Protein AF-A0A8S1JHY1-F1 (afdb_monomer_lite)

pLDDT: mean 83.73, std 10.54, range [53.28, 96.19]

Foldseek 3Di:
DVVLVVLLVVLLVLLVVLLVLLVLLLVQLVQQCVQVVDCPVLSVVLNCLSNVLSVLSVVCSVVSVVVVVVCVVVVDPDPPLVVLVVLLVSLLVSLVSLLVSLVSLVVCLVVCCCRQVVPPSGPDDPVSSVSSVVSSVSSNVSSVVSNVSSVVSVVVSVVVVVVVVVVVVVVVVVVVPD

Structure (mmCIF, N/CA/C/O backbone):
data_AF-A0A8S1JHY1-F1
#
_entry.id   AF-A0A8S1JHY1-F1
#
loop_
_atom_site.group_PDB
_atom_site.id
_atom_site.type_symbol
_atom_site.label_atom_id
_atom_site.label_alt_id
_atom_site.label_comp_id
_atom_site.label_asym_id
_atom_site.label_entity_id
_atom_site.label_seq_id
_atom_site.pdbx_PDB_ins_code
_atom_site.Cartn_x
_atom_site.Cartn_y
_atom_site.Cartn_z
_atom_site.occupancy
_atom_site.B_iso_or_equiv
_atom_site.auth_seq_id
_atom_site.auth_comp_id
_atom_site.auth_asym_id
_atom_site.auth_atom_id
_atom_site.pdbx_PDB_model_num
ATOM 1 N N . MET A 1 1 ? -10.874 -3.207 21.423 1.00 73.00 1 MET A N 1
ATOM 2 C CA . MET A 1 1 ? -9.427 -2.952 21.223 1.00 73.00 1 MET A CA 1
ATOM 3 C C . MET A 1 1 ? -8.728 -4.049 20.430 1.00 73.00 1 MET A C 1
ATOM 5 O O . MET A 1 1 ? -8.032 -3.697 19.490 1.00 73.00 1 MET A O 1
ATOM 9 N N . ALA A 1 2 ? -8.936 -5.339 20.726 1.00 81.12 2 ALA A N 1
ATOM 10 C CA . ALA A 1 2 ? -8.328 -6.435 19.955 1.00 81.12 2 ALA A CA 1
ATOM 11 C C . ALA A 1 2 ? -8.621 -6.369 18.437 1.00 81.12 2 ALA A C 1
ATOM 13 O O . ALA A 1 2 ? -7.714 -6.543 17.632 1.00 81.12 2 ALA A O 1
ATOM 14 N N . LEU A 1 3 ? -9.853 -6.018 18.041 1.00 79.31 3 LEU A N 1
ATOM 15 C CA . LEU A 1 3 ? -10.233 -5.851 16.627 1.00 79.31 3 LEU A CA 1
ATOM 16 C C . LEU A 1 3 ? -9.467 -4.728 15.902 1.00 79.31 3 LEU A C 1
ATOM 18 O O . LEU A 1 3 ? -9.128 -4.872 14.733 1.00 79.31 3 LEU A O 1
ATOM 22 N N . LEU A 1 4 ? -9.155 -3.623 16.588 1.00 81.50 4 LEU A N 1
ATOM 23 C CA . LEU A 1 4 ? -8.388 -2.516 15.999 1.00 81.50 4 LEU A CA 1
ATOM 24 C C . LEU A 1 4 ? -6.924 -2.910 15.786 1.00 81.50 4 LEU A C 1
ATOM 26 O O . LEU A 1 4 ? -6.369 -2.635 14.729 1.00 81.50 4 LEU A O 1
ATOM 30 N N . TRP A 1 5 ? -6.321 -3.590 16.764 1.00 86.19 5 TRP A N 1
ATOM 31 C CA . TRP A 1 5 ? -4.950 -4.093 16.656 1.00 86.19 5 TRP A CA 1
ATOM 32 C C . TRP A 1 5 ? -4.811 -5.167 15.578 1.00 86.19 5 TRP A C 1
ATOM 34 O O . TRP A 1 5 ? -3.897 -5.095 14.767 1.00 86.19 5 TRP A O 1
ATOM 44 N N . THR A 1 6 ? -5.735 -6.125 15.524 1.00 88.75 6 THR A N 1
ATOM 45 C CA . THR A 1 6 ? -5.735 -7.163 14.479 1.00 88.75 6 THR A CA 1
ATOM 46 C C . THR A 1 6 ? -5.936 -6.564 13.089 1.00 88.75 6 THR A C 1
ATOM 48 O O . THR A 1 6 ? -5.173 -6.894 12.185 1.00 88.75 6 THR A O 1
ATOM 51 N N . SER A 1 7 ? -6.877 -5.627 12.925 1.00 85.88 7 SER A N 1
ATOM 52 C CA . SER A 1 7 ? -7.058 -4.906 11.655 1.00 85.88 7 SER A CA 1
ATOM 53 C C . SER A 1 7 ? -5.789 -4.149 11.258 1.00 85.88 7 SER A C 1
ATOM 55 O O . SER A 1 7 ? -5.353 -4.242 10.115 1.00 85.88 7 SER A O 1
ATOM 57 N N . TRP A 1 8 ? -5.151 -3.459 12.209 1.00 89.06 8 TRP A N 1
ATOM 58 C CA . TRP A 1 8 ? -3.906 -2.731 11.964 1.00 89.06 8 TRP A CA 1
ATOM 59 C C . TRP A 1 8 ? -2.757 -3.652 11.531 1.00 89.06 8 TRP A C 1
ATOM 61 O O . TRP A 1 8 ? -2.069 -3.348 10.552 1.00 89.06 8 TRP A O 1
ATOM 71 N N . ILE A 1 9 ? -2.577 -4.790 12.213 1.00 91.94 9 ILE A N 1
ATOM 72 C CA . ILE A 1 9 ? -1.563 -5.795 11.860 1.00 91.94 9 ILE A CA 1
ATOM 73 C C . ILE A 1 9 ? -1.768 -6.234 10.411 1.00 91.94 9 ILE A C 1
ATOM 75 O O . ILE A 1 9 ? -0.846 -6.109 9.612 1.00 91.94 9 ILE A O 1
ATOM 79 N N . TRP A 1 10 ? -2.986 -6.639 10.040 1.00 90.81 10 TRP A N 1
ATOM 80 C CA . TRP A 1 10 ? -3.279 -7.063 8.672 1.00 90.81 10 TRP A CA 1
ATOM 81 C C . TRP A 1 10 ? -3.033 -5.961 7.637 1.00 90.81 10 TRP A C 1
ATOM 83 O O . TRP A 1 10 ? -2.387 -6.217 6.621 1.00 90.81 10 TRP A O 1
ATOM 93 N N . THR A 1 11 ? -3.472 -4.723 7.901 1.00 89.56 11 THR A N 1
ATOM 94 C CA . THR A 1 11 ? -3.214 -3.599 6.981 1.00 89.56 11 THR A CA 1
ATOM 95 C C . THR A 1 11 ? -1.728 -3.326 6.787 1.00 89.56 11 THR A C 1
ATOM 97 O O . THR A 1 11 ? -1.305 -3.003 5.675 1.00 89.56 11 THR A O 1
ATOM 100 N N . TH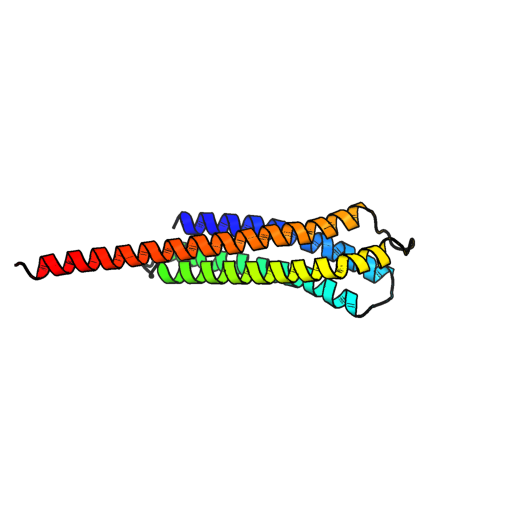R A 1 12 ? -0.939 -3.490 7.851 1.00 90.62 12 THR A N 1
ATOM 101 C CA . THR A 1 12 ? 0.507 -3.273 7.834 1.00 90.62 12 THR A CA 1
ATOM 102 C C . THR A 1 12 ? 1.218 -4.416 7.123 1.00 90.62 12 THR A C 1
ATOM 104 O O . THR A 1 12 ? 2.100 -4.157 6.317 1.00 90.62 12 THR A O 1
ATOM 107 N N . THR A 1 13 ? 0.809 -5.668 7.338 1.00 93.31 13 THR A N 1
ATOM 108 C CA . THR A 1 13 ? 1.367 -6.828 6.629 1.00 93.31 13 THR A CA 1
ATOM 109 C C . THR A 1 13 ? 1.157 -6.714 5.121 1.00 93.31 13 THR A C 1
ATOM 111 O O . THR A 1 13 ? 2.118 -6.829 4.364 1.00 93.31 13 THR A O 1
ATOM 114 N N . VAL A 1 14 ? -0.072 -6.425 4.676 1.00 92.44 14 VAL A N 1
ATOM 115 C CA . VAL A 1 14 ? -0.371 -6.223 3.246 1.00 92.44 14 VAL A CA 1
ATOM 116 C C . VAL A 1 14 ? 0.399 -5.018 2.697 1.00 92.44 14 VAL A C 1
ATOM 118 O O . VAL A 1 14 ? 0.968 -5.090 1.608 1.00 92.44 14 VAL A O 1
ATOM 121 N N . GLY A 1 15 ? 0.492 -3.941 3.481 1.00 91.81 15 GLY A N 1
ATOM 122 C CA . GLY A 1 15 ? 1.237 -2.743 3.106 1.00 91.81 15 GLY A CA 1
ATOM 123 C C . GLY A 1 15 ? 2.731 -2.995 2.929 1.00 91.81 15 GLY A C 1
ATOM 124 O O . GLY A 1 15 ? 3.308 -2.553 1.943 1.00 91.81 15 GLY A O 1
ATOM 125 N N . LEU A 1 16 ? 3.358 -3.754 3.830 1.00 92.75 16 LEU A N 1
ATOM 126 C CA . LEU A 1 16 ? 4.776 -4.109 3.743 1.00 92.75 16 LEU A CA 1
ATOM 127 C C . LEU A 1 16 ? 5.081 -4.984 2.523 1.00 92.75 16 LEU A C 1
ATOM 129 O O . LEU A 1 16 ? 6.103 -4.773 1.872 1.00 92.75 16 LEU A O 1
ATOM 133 N N . LEU A 1 17 ? 4.192 -5.926 2.186 1.00 93.38 17 LEU A N 1
ATOM 134 C CA . LEU A 1 17 ? 4.325 -6.734 0.970 1.00 93.38 17 LEU A CA 1
ATOM 135 C C . LEU A 1 17 ? 4.276 -5.858 -0.286 1.00 93.38 17 LEU A C 1
ATOM 137 O O . LEU A 1 17 ? 5.141 -5.981 -1.154 1.00 93.38 17 LEU A O 1
ATOM 141 N N . TYR A 1 18 ? 3.308 -4.940 -0.353 1.00 92.56 18 TYR A N 1
ATOM 142 C CA . TYR A 1 18 ? 3.214 -3.972 -1.444 1.00 92.56 18 TYR A CA 1
ATOM 143 C C . TYR A 1 18 ? 4.468 -3.089 -1.521 1.00 92.56 18 TYR A C 1
ATOM 145 O O . TYR A 1 18 ? 5.080 -2.989 -2.580 1.00 92.56 18 TYR A O 1
ATOM 153 N N . VAL A 1 19 ? 4.918 -2.530 -0.392 1.00 94.06 19 VAL A N 1
ATOM 154 C CA . VAL A 1 19 ? 6.123 -1.690 -0.316 1.00 94.06 19 VAL A CA 1
ATOM 155 C C . VAL A 1 19 ? 7.361 -2.425 -0.825 1.00 94.06 19 VAL A C 1
ATOM 157 O O . VAL A 1 19 ? 8.109 -1.864 -1.624 1.00 94.06 19 VAL A O 1
ATOM 160 N N . GLY A 1 20 ? 7.568 -3.679 -0.417 1.00 92.75 20 GLY A N 1
ATOM 161 C CA . GLY A 1 20 ? 8.711 -4.476 -0.869 1.00 92.75 20 GLY A CA 1
ATOM 162 C C . GLY A 1 20 ? 8.732 -4.680 -2.387 1.00 92.75 20 GLY A C 1
ATOM 163 O O . GLY A 1 20 ? 9.770 -4.493 -3.025 1.00 92.75 20 GLY A O 1
ATOM 164 N N . LEU A 1 21 ? 7.581 -5.002 -2.982 1.00 91.75 21 LEU A N 1
ATOM 165 C CA . LEU A 1 21 ? 7.459 -5.201 -4.430 1.00 91.75 21 LEU A CA 1
ATOM 166 C C . LEU A 1 21 ? 7.593 -3.891 -5.214 1.00 91.75 21 LEU A C 1
ATOM 168 O O . LEU A 1 21 ? 8.308 -3.843 -6.220 1.00 91.75 21 LEU A O 1
ATOM 172 N N . SER A 1 22 ? 6.978 -2.810 -4.732 1.00 91.94 22 SER A N 1
ATOM 173 C CA . SER A 1 22 ? 7.097 -1.485 -5.343 1.00 91.94 22 SER A CA 1
ATOM 174 C C . SER A 1 22 ? 8.536 -0.968 -5.312 1.00 91.94 22 SER A C 1
ATOM 176 O O . SER A 1 22 ? 9.017 -0.480 -6.330 1.00 91.94 22 SER A O 1
ATOM 178 N N . LEU A 1 23 ? 9.268 -1.149 -4.206 1.00 92.94 23 LEU A N 1
ATOM 179 C CA . LEU A 1 23 ? 10.687 -0.777 -4.117 1.00 92.94 23 LEU A CA 1
ATOM 180 C C . LEU A 1 23 ? 11.578 -1.635 -5.024 1.00 92.94 23 LEU A C 1
ATOM 182 O O . LEU A 1 23 ? 12.519 -1.115 -5.629 1.00 92.94 23 LEU A O 1
ATOM 186 N N . SER A 1 24 ? 11.281 -2.933 -5.146 1.00 92.06 24 SER A N 1
ATOM 187 C CA . SER A 1 24 ? 11.983 -3.814 -6.088 1.00 92.06 24 SER A CA 1
ATOM 188 C C . SER A 1 24 ? 11.778 -3.344 -7.528 1.00 92.06 24 SER A C 1
ATOM 190 O O . SER A 1 24 ? 12.738 -3.227 -8.288 1.00 92.06 24 SER A O 1
ATOM 192 N N . THR A 1 25 ? 10.540 -2.993 -7.874 1.00 90.00 25 THR A N 1
ATOM 193 C CA . THR A 1 25 ? 10.174 -2.483 -9.201 1.00 90.00 25 THR A CA 1
ATOM 194 C C . THR A 1 25 ? 10.844 -1.148 -9.484 1.00 90.00 25 THR A C 1
ATOM 196 O O . THR A 1 25 ? 11.499 -1.010 -10.512 1.00 90.00 25 THR A O 1
ATOM 199 N N . PHE A 1 26 ? 10.767 -0.202 -8.545 1.00 92.44 26 PHE A N 1
ATOM 200 C CA . PHE A 1 26 ? 11.442 1.090 -8.641 1.00 92.44 26 PHE A CA 1
ATOM 201 C C . PHE A 1 26 ? 12.945 0.918 -8.868 1.00 92.44 26 PHE A C 1
ATOM 203 O O . PHE A 1 26 ? 13.494 1.502 -9.792 1.00 92.44 26 PHE A O 1
ATOM 210 N N . SER A 1 27 ? 13.608 0.060 -8.085 1.00 90.50 27 SER A N 1
ATOM 211 C CA . SER A 1 27 ? 15.054 -0.169 -8.209 1.00 90.50 27 SER A CA 1
ATOM 212 C C . SER A 1 27 ? 15.448 -0.707 -9.586 1.00 90.50 27 SER A C 1
ATOM 214 O O . SER A 1 27 ? 16.503 -0.345 -10.102 1.00 90.50 27 SER A O 1
ATOM 216 N N . LYS A 1 28 ? 14.614 -1.567 -10.183 1.00 88.12 28 LYS A N 1
ATOM 217 C CA . LYS A 1 28 ? 14.849 -2.134 -11.518 1.00 88.12 28 LYS A CA 1
ATOM 218 C C . LYS A 1 28 ? 14.605 -1.109 -12.621 1.00 88.12 28 LYS A C 1
ATOM 220 O O . LYS A 1 28 ? 15.473 -0.930 -13.467 1.00 88.12 28 LYS A O 1
ATOM 225 N N . VAL A 1 29 ? 13.469 -0.410 -12.579 1.00 86.81 29 VAL A N 1
ATOM 226 C CA . VAL A 1 29 ? 13.123 0.633 -13.560 1.00 86.81 29 VAL A CA 1
ATOM 227 C C . VAL A 1 29 ? 14.142 1.772 -13.513 1.00 86.81 29 VAL A C 1
ATOM 229 O O . VAL A 1 29 ? 14.638 2.188 -14.551 1.00 86.81 29 VAL A O 1
ATOM 232 N N . TYR A 1 30 ? 14.534 2.208 -12.315 1.00 89.50 30 TYR A N 1
ATOM 233 C CA . TYR A 1 30 ? 15.535 3.256 -12.133 1.00 89.50 30 TYR A CA 1
ATOM 234 C C . TYR A 1 30 ? 16.900 2.864 -12.710 1.00 89.50 30 TYR A C 1
ATOM 236 O O . TYR A 1 30 ? 17.527 3.657 -13.404 1.00 89.50 30 TYR A O 1
ATOM 244 N N . ARG A 1 31 ? 17.366 1.630 -12.461 1.00 87.12 31 ARG A N 1
ATOM 245 C CA . ARG A 1 31 ? 18.619 1.135 -13.057 1.00 87.12 31 ARG A CA 1
ATOM 246 C C . ARG A 1 31 ? 18.543 1.110 -14.580 1.00 87.12 31 ARG A C 1
ATOM 248 O O . ARG A 1 31 ? 19.472 1.578 -15.227 1.00 87.12 31 ARG A O 1
ATOM 255 N N . ALA A 1 32 ? 17.431 0.624 -15.127 1.00 83.19 32 ALA A N 1
ATOM 256 C CA . ALA A 1 32 ? 17.215 0.576 -16.565 1.00 83.19 32 ALA A CA 1
ATOM 257 C C . ALA A 1 32 ? 17.221 1.981 -17.195 1.00 83.19 32 ALA A C 1
ATOM 259 O O . ALA A 1 32 ? 17.865 2.190 -18.217 1.00 83.19 32 ALA A O 1
ATOM 260 N N . GLU A 1 33 ? 16.589 2.966 -16.556 1.00 83.75 33 GLU A N 1
ATOM 261 C CA . GLU A 1 33 ? 16.584 4.359 -17.022 1.00 83.75 33 GLU A CA 1
ATOM 262 C C . GLU A 1 33 ? 17.976 5.016 -16.966 1.00 83.75 33 GLU A C 1
ATOM 264 O O . GLU A 1 33 ? 18.373 5.741 -17.880 1.00 83.75 33 GLU A O 1
ATOM 269 N N . VAL A 1 34 ? 18.761 4.728 -15.922 1.00 84.75 34 VAL A N 1
ATOM 270 C CA . VAL A 1 34 ? 20.149 5.208 -15.818 1.00 84.75 34 VAL A CA 1
ATOM 271 C C . VAL A 1 34 ? 21.034 4.601 -16.916 1.00 84.75 34 VAL A C 1
ATOM 273 O O . VAL A 1 34 ? 21.910 5.289 -17.447 1.00 84.75 34 VAL A O 1
ATOM 276 N N . GLU A 1 35 ? 20.805 3.337 -17.280 1.00 82.62 35 GLU A N 1
ATOM 277 C CA . GLU A 1 35 ? 21.556 2.636 -18.330 1.00 82.62 35 GLU A CA 1
ATOM 278 C C . GLU A 1 35 ? 21.219 3.144 -19.741 1.00 82.62 35 GLU A C 1
ATOM 280 O O . GLU A 1 35 ? 22.125 3.299 -20.564 1.00 82.62 35 GLU A O 1
ATOM 285 N N . THR A 1 36 ? 19.956 3.476 -20.025 1.00 76.94 36 THR A N 1
ATOM 286 C CA . THR A 1 36 ? 19.532 3.917 -21.367 1.00 76.94 36 THR A CA 1
ATOM 287 C C . THR A 1 36 ? 19.944 5.351 -21.709 1.00 76.94 36 THR A C 1
ATOM 289 O O . THR A 1 36 ? 19.936 5.710 -22.888 1.00 76.94 36 THR A O 1
ATOM 292 N N . LYS A 1 37 ? 20.320 6.186 -20.722 1.00 71.38 37 LYS A N 1
ATOM 293 C CA . LYS A 1 37 ? 20.724 7.607 -20.880 1.00 71.38 37 LYS A CA 1
ATOM 294 C C . LYS A 1 37 ? 19.754 8.481 -21.699 1.00 71.38 37 LYS A C 1
ATOM 296 O O . LYS A 1 37 ? 20.104 9.602 -22.073 1.00 71.38 37 LYS A O 1
ATOM 301 N N . LYS A 1 38 ? 18.542 8.001 -21.974 1.00 65.12 38 LYS A N 1
ATOM 302 C CA . LYS A 1 38 ? 17.472 8.726 -22.656 1.00 65.12 38 LYS A CA 1
ATOM 303 C C . LYS A 1 38 ? 16.369 8.986 -21.637 1.00 65.12 38 LYS A C 1
ATOM 305 O O . LYS A 1 38 ? 15.604 8.070 -21.348 1.00 65.12 38 LYS A O 1
ATOM 310 N N . PRO A 1 39 ? 16.278 10.205 -21.085 1.00 57.81 39 PRO A N 1
ATOM 311 C CA . PRO A 1 39 ? 15.139 10.574 -20.269 1.00 57.81 39 PRO A CA 1
ATOM 312 C C . PRO A 1 39 ? 13.944 10.782 -21.204 1.00 57.81 39 PRO A C 1
ATOM 314 O O . PRO A 1 39 ? 13.723 11.877 -21.719 1.00 57.81 39 PRO A O 1
ATOM 317 N N . GLU A 1 40 ? 13.186 9.723 -21.472 1.00 65.44 40 GLU A N 1
ATOM 318 C CA . GLU A 1 40 ? 11.826 9.903 -21.968 1.00 65.44 40 GLU A CA 1
ATOM 319 C C . GLU A 1 40 ? 10.994 10.445 -20.804 1.00 65.44 40 GLU A C 1
ATOM 321 O O . GLU A 1 40 ? 10.954 9.851 -19.728 1.00 65.44 40 GLU A O 1
ATOM 326 N N . GLY A 1 41 ? 10.372 11.613 -20.989 1.00 66.12 41 GLY A N 1
ATOM 327 C CA . GLY A 1 41 ? 9.641 12.315 -19.924 1.00 66.12 41 GLY A CA 1
ATOM 328 C C . GLY A 1 41 ? 8.548 11.473 -19.253 1.00 66.12 41 GLY A C 1
ATOM 329 O O . GLY A 1 41 ? 8.201 11.728 -18.103 1.00 66.12 41 GLY A O 1
ATOM 330 N N . ASP A 1 42 ? 8.076 10.430 -19.933 1.00 73.31 42 ASP A N 1
ATOM 331 C CA . ASP A 1 42 ? 7.048 9.512 -19.455 1.00 73.31 42 ASP A CA 1
ATOM 332 C C . ASP A 1 42 ? 7.563 8.489 -18.416 1.00 73.31 42 ASP A C 1
ATOM 334 O O . ASP A 1 42 ? 6.796 8.047 -17.555 1.00 73.31 42 ASP A O 1
ATOM 338 N N . LEU A 1 43 ? 8.867 8.170 -18.401 1.00 79.50 43 LEU A N 1
ATOM 339 C CA . LEU A 1 43 ? 9.479 7.270 -17.404 1.00 79.50 43 LEU A CA 1
ATOM 340 C C . LEU A 1 43 ? 9.512 7.889 -15.999 1.00 79.50 43 LEU A C 1
ATOM 342 O O . LEU A 1 43 ? 9.326 7.190 -14.999 1.00 79.50 43 LEU A O 1
ATOM 346 N N . TRP A 1 44 ? 9.634 9.215 -15.907 1.00 82.94 44 TRP A N 1
ATOM 347 C CA . TRP A 1 44 ? 9.582 9.925 -14.629 1.00 82.94 44 TRP A CA 1
ATOM 348 C C . TRP A 1 44 ? 8.247 9.736 -13.912 1.00 82.94 44 TRP A C 1
ATOM 350 O O . TRP A 1 44 ? 8.220 9.531 -12.696 1.00 82.94 44 TRP A O 1
ATOM 360 N N . SER A 1 45 ? 7.133 9.761 -14.645 1.00 85.06 45 SER A N 1
ATOM 361 C CA . SER A 1 45 ? 5.808 9.511 -14.073 1.00 85.06 45 SER A CA 1
ATOM 362 C C . SER A 1 45 ? 5.684 8.088 -13.530 1.00 85.06 45 SER A C 1
ATOM 364 O O . SER A 1 45 ? 5.116 7.897 -12.451 1.00 85.06 45 SER A O 1
ATOM 366 N N . LEU A 1 46 ? 6.272 7.104 -14.216 1.00 86.00 46 LEU A N 1
ATOM 367 C CA . LEU A 1 46 ? 6.337 5.720 -13.750 1.00 86.00 46 LEU A CA 1
ATOM 368 C C . LEU A 1 46 ? 7.159 5.592 -12.459 1.00 86.00 46 LEU A C 1
ATOM 370 O O . LEU A 1 46 ? 6.699 4.975 -11.492 1.00 86.00 46 LEU A O 1
ATOM 374 N N . LEU A 1 47 ? 8.346 6.207 -12.411 1.00 87.62 47 LEU A N 1
ATOM 375 C CA . LEU A 1 47 ? 9.194 6.216 -11.218 1.00 87.62 47 LEU A CA 1
ATOM 376 C C . LEU A 1 47 ? 8.474 6.853 -10.029 1.00 87.62 47 LEU A C 1
ATOM 378 O O . LEU A 1 47 ? 8.412 6.254 -8.952 1.00 87.62 47 LEU A O 1
ATOM 382 N N . VAL A 1 48 ? 7.868 8.025 -10.232 1.00 88.81 48 VAL A N 1
ATOM 383 C CA . VAL A 1 48 ? 7.110 8.720 -9.187 1.00 88.81 48 VAL A CA 1
ATOM 384 C C . VAL A 1 48 ? 5.938 7.863 -8.713 1.00 88.81 48 VAL A C 1
ATOM 386 O O . VAL A 1 48 ? 5.774 7.686 -7.508 1.00 88.81 48 VAL A O 1
ATOM 389 N N . ALA A 1 49 ? 5.160 7.261 -9.616 1.00 86.06 49 ALA A N 1
ATOM 390 C CA . ALA A 1 49 ? 4.040 6.400 -9.234 1.00 86.06 49 ALA A CA 1
ATOM 391 C C . ALA A 1 49 ? 4.493 5.171 -8.426 1.00 86.06 49 ALA A C 1
ATOM 393 O O . ALA A 1 49 ? 3.833 4.800 -7.450 1.00 86.06 49 ALA A O 1
ATOM 394 N N . SER A 1 50 ? 5.635 4.580 -8.791 1.00 87.69 50 SER A N 1
ATOM 395 C CA . SER A 1 50 ? 6.182 3.395 -8.123 1.00 87.69 50 SER A CA 1
ATOM 396 C C . SER A 1 50 ? 6.707 3.665 -6.708 1.00 87.69 50 SER A C 1
ATOM 398 O O . SER A 1 50 ? 6.686 2.753 -5.886 1.00 87.69 50 SER A O 1
ATOM 400 N N . ILE A 1 51 ? 7.112 4.903 -6.387 1.00 92.38 51 ILE A N 1
ATOM 401 C CA . ILE A 1 51 ? 7.587 5.280 -5.044 1.00 92.38 51 ILE A CA 1
ATOM 402 C C . ILE A 1 51 ? 6.528 6.009 -4.207 1.00 92.38 51 ILE A C 1
ATOM 404 O O . ILE A 1 51 ? 6.510 5.897 -2.982 1.00 92.38 51 ILE A O 1
ATOM 408 N N . PHE A 1 52 ? 5.604 6.725 -4.847 1.00 90.75 52 PHE A N 1
ATOM 409 C CA . PHE A 1 52 ? 4.595 7.523 -4.153 1.00 90.75 52 PHE A CA 1
ATOM 410 C C . PHE A 1 52 ? 3.640 6.653 -3.331 1.00 90.75 52 PHE A C 1
ATOM 412 O O . PHE A 1 52 ? 3.444 6.902 -2.140 1.00 90.75 52 PHE A O 1
ATOM 419 N N . GLY A 1 53 ? 3.112 5.588 -3.942 1.00 88.62 53 GLY A N 1
ATOM 420 C CA . GLY A 1 53 ? 2.260 4.609 -3.268 1.00 88.62 53 GLY A CA 1
ATOM 421 C C . GLY A 1 53 ? 2.898 4.019 -2.002 1.00 88.62 53 GLY A C 1
ATOM 422 O O . GLY A 1 53 ? 2.328 4.173 -0.918 1.00 88.62 53 GLY A O 1
ATOM 423 N N . PRO A 1 54 ? 4.075 3.368 -2.085 1.00 89.44 54 PRO A N 1
ATOM 424 C CA . PRO A 1 54 ? 4.704 2.760 -0.915 1.00 89.44 54 PRO A CA 1
ATOM 425 C C . PRO A 1 54 ? 5.127 3.779 0.153 1.00 89.44 54 PRO A C 1
ATOM 427 O O . PRO A 1 54 ? 5.007 3.480 1.341 1.00 89.44 54 PRO A O 1
ATOM 430 N N . CYS A 1 55 ? 5.541 4.995 -0.224 1.00 93.31 55 CYS A N 1
ATOM 431 C CA . CYS A 1 55 ? 5.826 6.062 0.741 1.00 93.31 55 CYS A CA 1
ATOM 432 C C . CYS A 1 55 ? 4.591 6.439 1.569 1.00 93.31 55 CYS A C 1
ATOM 434 O O . CYS A 1 55 ? 4.675 6.548 2.793 1.00 93.31 55 CYS A O 1
ATOM 436 N N . LEU A 1 56 ? 3.432 6.595 0.926 1.00 90.38 56 LEU A N 1
ATOM 437 C CA . LEU A 1 56 ? 2.171 6.902 1.606 1.00 90.38 56 LEU A CA 1
ATOM 438 C C . LEU A 1 56 ? 1.727 5.768 2.536 1.00 90.38 56 LEU A C 1
ATOM 440 O O . LEU A 1 56 ? 1.333 6.032 3.675 1.00 90.38 56 LEU A O 1
ATOM 444 N N . VAL A 1 57 ? 1.851 4.516 2.086 1.00 90.94 57 VAL A N 1
ATOM 445 C CA . VAL A 1 57 ? 1.584 3.329 2.914 1.00 90.94 57 VAL A CA 1
ATOM 446 C C . VAL A 1 57 ? 2.500 3.314 4.143 1.00 90.94 57 VAL A C 1
ATOM 448 O O . VAL A 1 57 ? 2.024 3.120 5.260 1.00 90.94 57 VAL A O 1
ATOM 451 N N . PHE A 1 58 ? 3.794 3.592 3.970 1.00 91.62 58 PHE A N 1
ATOM 452 C CA . PHE A 1 58 ? 4.763 3.603 5.065 1.00 91.62 58 PHE A CA 1
ATOM 453 C C . PHE A 1 58 ? 4.494 4.716 6.087 1.00 91.62 58 PHE A C 1
ATOM 455 O O . PHE A 1 58 ? 4.423 4.447 7.289 1.00 91.62 58 PHE A O 1
ATOM 462 N N . ILE A 1 59 ? 4.287 5.955 5.619 1.00 92.25 59 ILE A N 1
ATOM 463 C CA . ILE A 1 59 ? 3.944 7.101 6.478 1.00 92.25 59 ILE A CA 1
ATOM 464 C C . ILE A 1 59 ? 2.690 6.780 7.289 1.00 92.25 59 ILE A C 1
ATOM 466 O O . ILE A 1 59 ? 2.647 7.019 8.499 1.00 92.25 59 ILE A O 1
ATOM 470 N N . TYR A 1 60 ? 1.688 6.185 6.643 1.00 89.38 60 TYR A N 1
ATOM 471 C CA . TYR A 1 60 ? 0.475 5.768 7.319 1.00 89.38 60 TYR A CA 1
ATOM 472 C C . TYR A 1 60 ? 0.728 4.693 8.385 1.00 89.38 60 TYR A C 1
ATOM 474 O O . TYR A 1 60 ? 0.222 4.818 9.503 1.00 89.38 60 TYR A O 1
ATOM 482 N N . SER A 1 61 ? 1.507 3.651 8.085 1.00 90.06 61 SER A N 1
ATOM 483 C CA . SER A 1 61 ? 1.825 2.585 9.046 1.00 90.06 61 SER A CA 1
ATOM 484 C C . SER A 1 61 ? 2.534 3.123 10.291 1.00 90.06 61 SER A C 1
ATOM 486 O O . SER A 1 61 ? 2.159 2.764 11.408 1.00 90.06 61 SER A O 1
ATOM 488 N N . VAL A 1 62 ? 3.494 4.038 10.128 1.00 92.06 62 VAL A N 1
ATOM 489 C CA . VAL A 1 62 ? 4.186 4.676 11.261 1.00 92.06 62 VAL A CA 1
ATOM 490 C C . VAL A 1 62 ? 3.225 5.559 12.055 1.00 92.06 62 VAL A C 1
ATOM 492 O O . VAL A 1 62 ? 3.122 5.430 13.277 1.00 92.06 62 VAL A O 1
ATOM 495 N N . PHE A 1 63 ? 2.470 6.421 11.372 1.00 90.81 63 PHE A N 1
ATOM 496 C CA . PHE A 1 63 ? 1.538 7.338 12.025 1.00 90.81 63 PHE A 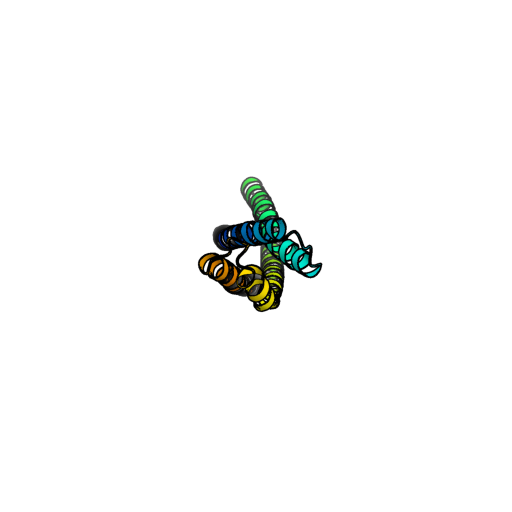CA 1
ATOM 497 C C . PHE A 1 63 ? 0.444 6.592 12.802 1.00 90.81 63 PHE A C 1
ATOM 499 O O . PHE A 1 63 ? 0.159 6.912 13.959 1.00 90.81 63 PHE A O 1
ATOM 506 N N . SER A 1 64 ? -0.132 5.550 12.203 1.00 87.94 64 SER A N 1
ATOM 507 C CA . SER A 1 64 ? -1.145 4.708 12.844 1.00 87.94 64 SER A CA 1
ATOM 508 C C . SER A 1 64 ? -0.590 3.929 14.042 1.00 87.94 64 SER A C 1
ATOM 510 O O . SER A 1 64 ? -1.264 3.876 15.073 1.00 87.94 64 SER A O 1
ATOM 512 N N . LEU A 1 65 ? 0.644 3.414 13.972 1.00 90.44 65 LEU A N 1
ATOM 513 C CA . LEU A 1 65 ? 1.311 2.761 15.104 1.00 90.44 65 LEU A CA 1
ATOM 514 C C . LEU A 1 65 ? 1.524 3.724 16.277 1.00 90.44 65 LEU A C 1
ATOM 516 O O . LEU A 1 65 ? 1.213 3.380 17.422 1.00 90.44 65 LEU A O 1
ATOM 520 N N . CYS A 1 66 ? 2.023 4.935 16.005 1.00 90.56 66 CYS A N 1
ATOM 521 C CA . CYS A 1 66 ? 2.226 5.962 17.026 1.00 90.56 66 CYS A CA 1
ATOM 522 C C . CYS A 1 66 ? 0.907 6.310 17.727 1.00 90.56 66 CYS A C 1
ATOM 524 O O . CYS A 1 66 ? 0.852 6.370 18.958 1.00 90.56 66 CYS A O 1
ATOM 526 N N . LEU A 1 67 ? -0.173 6.477 16.960 1.00 85.44 67 LEU A N 1
ATOM 527 C CA . LEU A 1 67 ? -1.493 6.785 17.505 1.00 85.44 67 LEU A CA 1
ATOM 528 C C . LEU A 1 67 ? -2.089 5.624 18.316 1.00 85.44 67 LEU A C 1
ATOM 530 O O . LEU A 1 67 ? -2.591 5.853 19.419 1.00 85.44 67 LEU A O 1
ATOM 534 N N . LEU A 1 68 ? -2.005 4.384 17.821 1.00 85.31 68 LEU A N 1
ATOM 535 C CA . LEU A 1 68 ? -2.487 3.194 18.536 1.00 85.31 68 LEU A CA 1
ATOM 536 C C . LEU A 1 68 ? -1.719 2.957 19.839 1.00 85.31 68 LEU A C 1
ATOM 538 O O . LEU A 1 68 ? -2.324 2.660 20.874 1.00 85.31 68 LEU A O 1
ATOM 542 N N . SER A 1 69 ? -0.401 3.148 19.814 1.00 87.12 69 SER A N 1
ATOM 543 C CA . SER A 1 69 ? 0.454 3.037 20.999 1.00 87.12 69 SER A CA 1
ATOM 544 C C . SER A 1 69 ? 0.097 4.106 22.027 1.00 87.12 69 SER A C 1
ATOM 546 O O . SER A 1 69 ? -0.142 3.802 23.197 1.00 87.12 69 SER A O 1
ATOM 548 N N . TRP A 1 70 ? -0.050 5.357 21.585 1.00 86.31 70 TRP A N 1
ATOM 549 C CA . TRP A 1 70 ? -0.442 6.469 22.447 1.00 86.31 70 TRP A CA 1
ATOM 550 C C . TRP A 1 70 ? -1.791 6.239 23.140 1.00 86.31 70 TRP A C 1
ATOM 552 O O . TRP A 1 70 ? -1.943 6.526 24.330 1.00 86.31 70 TRP A O 1
ATOM 562 N N . LEU A 1 71 ? -2.765 5.674 22.423 1.00 79.44 71 LEU A N 1
ATOM 563 C CA . LEU A 1 71 ? -4.070 5.311 22.979 1.00 79.44 71 LEU A CA 1
ATOM 564 C C . LEU A 1 71 ? -3.993 4.181 23.990 1.00 79.44 71 LEU A C 1
ATOM 566 O O . LEU A 1 71 ? -4.622 4.262 25.047 1.00 79.44 71 LEU A O 1
ATOM 570 N N . THR A 1 72 ? -3.228 3.145 23.656 1.00 83.88 72 THR A N 1
ATOM 571 C CA . THR A 1 72 ? -3.040 1.976 24.516 1.00 83.88 72 THR A CA 1
ATOM 572 C C . THR A 1 72 ? -2.431 2.401 25.853 1.00 83.88 72 THR A C 1
ATOM 574 O O . THR A 1 72 ? -2.890 1.964 26.907 1.00 83.88 72 THR A O 1
ATOM 577 N N . LEU A 1 73 ? -1.486 3.346 25.824 1.00 85.75 73 LEU A N 1
ATOM 578 C CA . LEU A 1 73 ? -0.840 3.886 27.019 1.00 85.75 73 LEU A CA 1
ATOM 579 C C . LEU A 1 73 ? -1.733 4.844 27.814 1.00 85.75 73 LEU A C 1
ATOM 581 O O . LEU A 1 73 ? -1.724 4.817 29.043 1.00 85.75 73 LEU A O 1
ATOM 585 N N . ARG A 1 74 ? -2.520 5.701 27.151 1.00 81.50 74 ARG A N 1
ATOM 586 C CA . ARG A 1 74 ? -3.261 6.756 27.860 1.00 81.50 74 ARG A CA 1
ATOM 587 C C . ARG A 1 74 ? -4.510 6.288 28.602 1.00 81.50 74 ARG A C 1
ATOM 589 O O . ARG A 1 74 ? -5.055 7.119 29.324 1.00 81.50 74 ARG A O 1
ATOM 596 N N . LYS A 1 75 ? -4.982 5.040 28.431 1.00 64.69 75 LYS A N 1
ATOM 597 C CA . LYS A 1 75 ? -6.183 4.437 29.077 1.00 64.69 75 LYS A CA 1
ATOM 598 C C . LYS A 1 75 ? -7.420 5.357 29.185 1.00 64.69 75 LYS A C 1
ATOM 600 O O . LYS A 1 75 ? -8.343 5.090 29.951 1.00 64.69 75 LYS A O 1
ATOM 605 N N . LYS A 1 76 ? -7.474 6.463 28.437 1.00 58.22 76 LYS A N 1
ATOM 606 C CA . LYS A 1 76 ? -8.569 7.428 28.508 1.00 58.22 76 LYS A CA 1
ATOM 607 C C . LYS A 1 76 ? -9.753 6.801 27.792 1.00 58.22 76 LYS A C 1
ATOM 609 O O . LYS A 1 76 ? -9.608 6.384 26.644 1.00 58.22 76 LYS A O 1
ATOM 614 N N . LYS A 1 77 ? -10.923 6.809 28.441 1.00 60.94 77 LYS A N 1
ATOM 615 C CA . LYS A 1 77 ? -12.244 6.483 27.870 1.00 60.94 77 LYS A CA 1
ATOM 616 C C . LYS A 1 77 ? -12.645 7.474 26.754 1.00 60.94 77 LYS A C 1
ATOM 618 O O . LYS A 1 77 ? -13.720 8.062 26.787 1.00 60.94 77 LYS A O 1
ATOM 623 N N . ARG A 1 78 ? -11.766 7.762 25.787 1.00 57.50 78 ARG A N 1
ATOM 624 C CA . ARG A 1 78 ? -12.131 8.542 24.602 1.00 57.50 78 ARG A CA 1
ATOM 625 C C . ARG A 1 78 ? -13.027 7.678 23.722 1.00 57.50 78 ARG A C 1
ATOM 627 O O . ARG A 1 78 ? -12.754 6.495 23.537 1.00 57.50 78 ARG A O 1
ATOM 634 N N . LYS A 1 79 ? -14.079 8.303 23.185 1.00 63.84 79 LYS A N 1
ATOM 635 C CA . LYS A 1 79 ? -15.092 7.691 22.318 1.00 63.84 79 LYS A CA 1
ATOM 636 C C . LYS A 1 79 ? -14.415 6.851 21.230 1.00 63.84 79 LYS A C 1
ATOM 638 O O . LYS A 1 79 ? -13.754 7.399 20.346 1.00 63.84 79 LYS A O 1
ATOM 643 N N . ALA A 1 80 ? -14.593 5.531 21.293 1.00 66.19 80 ALA A N 1
ATOM 644 C CA . ALA A 1 80 ? -14.039 4.580 20.329 1.00 66.19 80 ALA A CA 1
ATOM 645 C C . ALA A 1 80 ? -14.419 4.935 18.876 1.00 66.19 80 ALA A C 1
ATOM 647 O O . ALA A 1 80 ? -13.649 4.672 17.954 1.00 66.19 80 ALA A O 1
ATOM 648 N N . GLY A 1 81 ? -15.551 5.624 18.682 1.00 73.38 81 GLY A N 1
ATOM 649 C CA . GLY A 1 81 ? -16.040 6.071 17.379 1.00 73.38 81 GLY A CA 1
ATOM 650 C C . GLY A 1 81 ? -15.069 6.945 16.576 1.00 73.38 81 GLY A C 1
ATOM 651 O O . GLY A 1 81 ? -15.028 6.809 15.358 1.00 73.38 81 GLY A O 1
ATOM 652 N N . PHE A 1 82 ? -14.241 7.799 17.191 1.00 79.75 82 PHE A N 1
ATOM 653 C CA . PHE A 1 82 ? -13.285 8.606 16.409 1.00 79.75 82 PHE A CA 1
ATOM 654 C C . PHE A 1 82 ? -12.278 7.720 15.652 1.00 79.75 82 PHE A C 1
ATOM 656 O O . PHE A 1 82 ? -12.004 7.939 14.475 1.00 79.75 82 PHE A O 1
ATOM 663 N N . TRP A 1 83 ? -11.797 6.658 16.299 1.00 77.88 83 TRP A N 1
ATOM 664 C CA . TRP A 1 83 ? -10.744 5.787 15.771 1.00 77.88 83 TRP A CA 1
ATOM 665 C C . TRP A 1 83 ? -11.221 4.856 14.668 1.00 77.88 83 TRP A C 1
ATOM 667 O O . TRP A 1 83 ? -10.511 4.671 13.683 1.00 77.88 83 TRP A O 1
ATOM 677 N N . TYR A 1 84 ? -12.442 4.332 14.788 1.00 81.44 84 TYR A N 1
ATOM 678 C CA . TYR A 1 84 ? -13.067 3.590 13.694 1.00 81.44 84 TYR A CA 1
ATOM 679 C C . TYR A 1 84 ? -13.243 4.471 12.454 1.00 81.44 84 TYR A C 1
ATOM 681 O O . TYR A 1 84 ? -12.979 4.015 11.346 1.00 81.44 84 TYR A O 1
ATOM 689 N N . GLY A 1 85 ? -13.620 5.744 12.633 1.00 84.81 85 GLY A N 1
ATOM 690 C CA . GLY A 1 85 ? -13.709 6.703 11.526 1.00 84.81 85 GLY A CA 1
ATOM 691 C C . GLY A 1 85 ? -12.356 6.951 10.856 1.00 84.81 85 GLY A C 1
ATOM 692 O O . GLY A 1 85 ? -12.255 6.862 9.635 1.00 84.81 85 GLY A O 1
ATOM 693 N N . PHE A 1 86 ? -11.309 7.180 11.654 1.00 86.44 86 PHE A N 1
ATOM 694 C CA . PHE A 1 86 ? -9.948 7.365 11.148 1.00 86.44 86 PHE A CA 1
ATOM 695 C C . PHE A 1 86 ? -9.436 6.136 10.380 1.00 86.44 86 PHE A C 1
ATOM 697 O O . PHE A 1 86 ? -8.957 6.278 9.259 1.00 86.44 86 PHE A O 1
ATOM 704 N N . MET A 1 87 ? -9.585 4.929 10.939 1.00 85.88 87 MET A N 1
ATOM 705 C CA . MET A 1 87 ? -9.171 3.686 10.273 1.00 85.88 87 MET A CA 1
ATOM 706 C C . MET A 1 87 ? -9.944 3.430 8.978 1.00 85.88 87 MET A C 1
ATOM 708 O O . MET A 1 87 ? -9.344 3.051 7.979 1.00 85.88 87 MET A O 1
ATOM 712 N N . THR A 1 88 ? -11.253 3.689 8.970 1.00 89.88 88 THR A N 1
ATOM 713 C CA . THR A 1 88 ? -12.095 3.525 7.775 1.00 89.88 88 THR A CA 1
ATOM 714 C C . THR A 1 88 ? -11.675 4.488 6.663 1.00 89.88 88 THR A C 1
ATOM 716 O O . THR A 1 88 ? -11.442 4.062 5.535 1.00 89.88 88 THR A O 1
ATOM 719 N N . SER A 1 89 ? -11.527 5.778 6.990 1.00 89.94 89 SER A N 1
ATOM 720 C CA . SER A 1 89 ? -11.075 6.815 6.050 1.00 89.94 89 SER A CA 1
ATOM 721 C C . SER A 1 89 ? -9.689 6.494 5.491 1.00 89.94 89 SER A C 1
ATOM 723 O O . SER A 1 89 ? -9.451 6.604 4.291 1.00 89.94 89 SER A O 1
ATOM 725 N N . ALA A 1 90 ? -8.789 6.014 6.346 1.00 88.38 90 ALA A N 1
ATOM 726 C CA . ALA A 1 90 ? -7.463 5.612 5.924 1.00 88.38 90 ALA A CA 1
ATOM 727 C C . ALA A 1 90 ? -7.454 4.385 5.008 1.00 88.38 90 ALA A C 1
ATOM 729 O O . ALA A 1 90 ? -6.757 4.404 4.000 1.00 88.38 90 ALA A O 1
ATOM 730 N N . CYS A 1 91 ? -8.236 3.347 5.317 1.00 91.44 91 CYS A N 1
ATOM 731 C CA . CYS A 1 91 ? -8.362 2.178 4.447 1.00 91.44 91 CYS A CA 1
ATOM 732 C C . CYS A 1 91 ? -8.903 2.580 3.067 1.00 91.44 91 CYS A C 1
ATOM 734 O O . CYS A 1 91 ? -8.363 2.154 2.051 1.00 91.44 91 CYS A O 1
ATOM 736 N N . ALA A 1 92 ? -9.903 3.464 3.013 1.00 91.75 92 ALA A N 1
ATOM 737 C CA . ALA A 1 92 ? -10.417 3.981 1.747 1.00 91.75 92 ALA A CA 1
ATOM 738 C C . ALA A 1 92 ? -9.349 4.768 0.964 1.00 91.75 92 ALA A C 1
ATOM 740 O O . ALA A 1 92 ? -9.141 4.505 -0.219 1.00 91.75 92 ALA A O 1
ATOM 741 N N . ASN A 1 93 ? -8.628 5.681 1.625 1.00 91.94 93 ASN A N 1
ATOM 742 C CA . ASN A 1 93 ? -7.577 6.479 0.987 1.00 91.94 93 ASN A CA 1
ATOM 743 C C . ASN A 1 93 ? -6.416 5.614 0.478 1.00 91.94 93 ASN A C 1
ATOM 745 O O . ASN A 1 93 ? -5.986 5.786 -0.658 1.00 91.94 93 ASN A O 1
ATOM 749 N N . LEU A 1 94 ? -5.927 4.666 1.282 1.00 92.06 94 LEU A N 1
ATOM 750 C CA . LEU A 1 94 ? -4.868 3.743 0.865 1.00 92.06 94 LEU A CA 1
ATOM 751 C C . LEU A 1 94 ? -5.331 2.842 -0.274 1.00 92.06 94 LEU A C 1
ATOM 753 O O . LEU A 1 94 ? -4.589 2.658 -1.232 1.00 92.06 94 LEU A O 1
ATOM 757 N N . GLY A 1 95 ? -6.561 2.330 -0.199 1.00 94.12 95 GLY A N 1
ATOM 758 C CA . GLY A 1 95 ? -7.161 1.550 -1.275 1.00 94.12 95 GLY A CA 1
ATOM 759 C C . GLY A 1 95 ? -7.163 2.319 -2.592 1.00 94.12 95 GLY A C 1
ATOM 760 O O . GLY A 1 95 ? -6.654 1.819 -3.589 1.00 94.12 95 GLY A O 1
ATOM 761 N N . LEU A 1 96 ? -7.648 3.563 -2.582 1.00 94.50 96 LEU A N 1
ATOM 762 C CA . LEU A 1 96 ? -7.687 4.416 -3.772 1.00 94.50 96 LEU A CA 1
ATOM 763 C C . LEU A 1 96 ? -6.295 4.779 -4.295 1.00 94.50 96 LEU A C 1
ATOM 765 O O . LEU A 1 96 ? -6.059 4.686 -5.496 1.00 94.50 96 LEU A O 1
ATOM 769 N N . VAL A 1 97 ? -5.363 5.165 -3.423 1.00 92.50 97 VAL A N 1
ATOM 770 C CA . VAL A 1 97 ? -3.993 5.513 -3.834 1.00 92.50 97 VAL A CA 1
ATOM 771 C C . VAL A 1 97 ? -3.295 4.310 -4.459 1.00 92.50 97 VAL A C 1
ATOM 773 O O . VAL A 1 97 ? -2.723 4.432 -5.538 1.00 92.50 97 VAL A O 1
ATOM 776 N N . VAL A 1 98 ? -3.357 3.142 -3.816 1.00 93.50 98 VAL A N 1
ATOM 777 C CA . VAL A 1 98 ? -2.724 1.921 -4.331 1.00 93.50 98 VAL A CA 1
ATOM 778 C C . VAL A 1 98 ? -3.379 1.486 -5.644 1.00 93.50 98 VAL A C 1
ATOM 780 O O . VAL A 1 98 ? -2.667 1.096 -6.569 1.00 93.50 98 VAL A O 1
ATOM 783 N N . LEU A 1 99 ? -4.704 1.618 -5.772 1.00 95.06 99 LEU A N 1
ATOM 784 C CA . LEU A 1 99 ? -5.422 1.373 -7.026 1.00 95.06 99 LEU A CA 1
ATOM 785 C C . LEU A 1 99 ? -4.918 2.293 -8.148 1.00 95.06 99 LEU A C 1
ATOM 787 O O . LEU A 1 99 ? -4.590 1.813 -9.230 1.00 95.06 99 LEU A O 1
ATOM 791 N N . LEU A 1 100 ? -4.817 3.600 -7.885 1.00 94.31 100 LEU A N 1
ATOM 792 C CA . LEU A 1 100 ? -4.338 4.587 -8.857 1.00 94.31 100 LEU A CA 1
ATOM 793 C C . LEU A 1 100 ? -2.885 4.322 -9.260 1.00 94.31 100 LEU A C 1
ATOM 795 O O . LEU A 1 100 ? -2.583 4.307 -10.449 1.00 94.31 100 LEU A O 1
ATOM 799 N N . CYS A 1 101 ? -1.997 4.040 -8.302 1.00 92.69 101 CYS A N 1
ATOM 800 C CA . CYS A 1 101 ? -0.616 3.653 -8.597 1.00 92.69 101 CYS A CA 1
ATOM 801 C C . CYS A 1 101 ? -0.567 2.404 -9.490 1.00 92.69 101 CYS A C 1
ATOM 803 O O . CYS A 1 101 ? 0.169 2.385 -10.474 1.00 92.69 101 CYS A O 1
ATOM 805 N N . SER A 1 102 ? -1.380 1.389 -9.184 1.00 93.75 102 SER A N 1
ATOM 806 C CA . SER A 1 102 ? -1.443 0.135 -9.949 1.00 93.75 102 SER A CA 1
ATOM 807 C C . SER A 1 102 ? -1.960 0.346 -11.373 1.00 93.75 102 SER A C 1
ATOM 809 O O . SER A 1 102 ? -1.407 -0.225 -12.310 1.00 93.75 102 SER A O 1
ATOM 811 N N . LEU A 1 103 ? -2.963 1.214 -11.550 1.00 94.19 103 LEU A N 1
ATOM 812 C CA . LEU A 1 103 ? -3.475 1.613 -12.865 1.00 94.19 103 LEU A CA 1
ATOM 813 C C . LEU A 1 103 ? -2.405 2.314 -13.702 1.00 94.19 103 LEU A C 1
ATOM 815 O O . LEU A 1 103 ? -2.254 2.004 -14.883 1.00 94.19 103 LEU A O 1
ATOM 819 N N . VAL A 1 104 ? -1.637 3.218 -13.088 1.00 92.88 104 VAL A N 1
ATOM 820 C CA . VAL A 1 104 ? -0.528 3.905 -13.762 1.00 92.88 104 VAL A CA 1
ATOM 821 C C . VAL A 1 104 ? 0.544 2.898 -14.187 1.00 92.88 104 VAL A C 1
ATOM 823 O O . VAL A 1 104 ? 0.907 2.860 -15.359 1.00 92.88 104 VAL A O 1
ATOM 826 N N . LEU A 1 105 ? 0.991 2.023 -13.278 1.00 90.50 105 LEU A N 1
ATOM 827 C CA . LEU A 1 105 ? 1.957 0.955 -13.581 1.00 90.50 105 LEU A CA 1
ATOM 828 C C . LEU A 1 105 ? 1.473 0.047 -14.725 1.00 90.50 105 LEU A C 1
ATOM 830 O O . LEU A 1 105 ? 2.247 -0.288 -15.619 1.00 90.50 105 LEU A O 1
ATOM 834 N N . GLN A 1 106 ? 0.189 -0.321 -14.733 1.00 94.19 106 GLN A N 1
ATOM 835 C CA . GLN A 1 106 ? -0.389 -1.121 -15.811 1.00 94.19 106 GLN A CA 1
ATOM 836 C C . GLN A 1 106 ? -0.407 -0.369 -17.150 1.00 94.19 106 GLN A C 1
ATOM 838 O O . GLN A 1 106 ? -0.147 -0.988 -18.185 1.00 94.19 106 GLN A O 1
ATOM 843 N N . GLY A 1 107 ? -0.690 0.938 -17.144 1.00 92.12 107 GLY A N 1
ATOM 844 C CA . GLY A 1 107 ? -0.671 1.781 -18.343 1.00 92.12 107 GLY A CA 1
ATOM 845 C C . GLY A 1 107 ? 0.677 1.737 -19.062 1.00 92.12 107 GLY A C 1
ATOM 846 O O . GLY A 1 107 ? 0.720 1.536 -20.273 1.00 92.12 107 GLY A O 1
ATOM 847 N N . TYR A 1 108 ? 1.768 1.775 -18.295 1.00 89.94 108 TYR A N 1
ATOM 848 C CA . TYR A 1 108 ? 3.140 1.729 -18.809 1.00 89.94 108 TYR A CA 1
ATOM 849 C C . TYR A 1 108 ? 3.664 0.320 -19.125 1.00 89.94 108 TYR A C 1
ATOM 851 O O . TYR A 1 108 ? 4.804 0.176 -19.567 1.00 89.94 108 TYR A O 1
ATOM 859 N N . LYS A 1 109 ? 2.866 -0.745 -18.942 1.00 89.38 109 LYS A N 1
ATOM 860 C CA . LYS A 1 109 ? 3.314 -2.127 -19.209 1.00 89.38 109 LYS A CA 1
ATOM 861 C C . LYS A 1 109 ? 3.859 -2.289 -20.631 1.00 89.38 109 LYS A C 1
ATOM 863 O O . LYS A 1 109 ? 4.862 -2.973 -20.824 1.00 89.38 109 LYS A O 1
ATOM 868 N N . ARG A 1 110 ? 3.192 -1.693 -21.626 1.00 86.31 110 ARG A N 1
ATOM 869 C CA . ARG A 1 110 ? 3.616 -1.789 -23.032 1.00 86.31 110 ARG A CA 1
ATOM 870 C C . ARG A 1 110 ? 4.934 -1.064 -23.268 1.00 86.31 110 ARG A C 1
ATOM 872 O O . ARG A 1 110 ? 5.811 -1.639 -23.907 1.00 86.31 110 ARG A O 1
ATOM 879 N N . ASP A 1 111 ? 5.079 0.130 -22.705 1.00 85.94 111 ASP A N 1
ATOM 880 C CA . ASP A 1 111 ? 6.256 0.973 -22.900 1.00 85.94 111 ASP A CA 1
ATOM 881 C C . ASP A 1 111 ? 7.486 0.319 -22.273 1.00 85.94 111 ASP A C 1
ATOM 883 O O . ASP A 1 111 ? 8.466 0.085 -22.972 1.00 85.94 111 ASP A O 1
ATOM 887 N N . VAL A 1 112 ? 7.386 -0.133 -21.017 1.00 81.62 112 VAL A N 1
ATOM 888 C CA . VAL A 1 112 ? 8.454 -0.844 -20.286 1.00 81.62 112 VAL A CA 1
ATOM 889 C C . VAL A 1 112 ? 8.930 -2.089 -21.041 1.00 81.62 112 VAL A C 1
ATOM 891 O O . VAL A 1 112 ? 10.132 -2.292 -21.205 1.00 81.62 112 VAL A O 1
ATOM 894 N N . VAL A 1 113 ? 8.002 -2.913 -21.541 1.00 82.12 113 VAL A N 1
ATOM 895 C CA . VAL A 1 113 ? 8.342 -4.109 -22.330 1.00 82.12 113 VAL A CA 1
ATOM 896 C C . VAL A 1 113 ? 8.997 -3.722 -23.658 1.00 82.12 113 VAL A C 1
ATOM 898 O O . VAL A 1 113 ? 9.984 -4.331 -24.062 1.00 82.12 113 VAL A O 1
ATOM 901 N N . SER A 1 114 ? 8.476 -2.704 -24.343 1.00 81.12 114 SER A N 1
ATOM 902 C CA . SER A 1 114 ? 8.991 -2.287 -25.649 1.00 81.12 114 SER A CA 1
ATOM 903 C C . SER A 1 114 ? 10.356 -1.597 -25.583 1.00 81.12 114 SER A C 1
ATOM 905 O O . SER A 1 114 ? 11.158 -1.786 -26.495 1.00 81.12 114 SER A O 1
ATOM 907 N N . LEU A 1 115 ? 10.619 -0.847 -24.511 1.00 76.88 115 LEU A N 1
ATOM 908 C CA . LEU A 1 115 ? 11.856 -0.108 -24.286 1.00 76.88 115 LEU A CA 1
ATOM 909 C C . LEU A 1 115 ? 12.947 -1.045 -23.774 1.00 76.88 115 LEU A C 1
ATOM 911 O O . LEU A 1 115 ? 13.983 -1.191 -24.411 1.00 76.88 115 LEU A O 1
ATOM 915 N N . PHE A 1 116 ? 12.706 -1.749 -22.666 1.00 76.19 116 PHE A N 1
ATOM 916 C CA . PHE A 1 116 ? 13.780 -2.472 -21.984 1.00 76.19 116 PHE A CA 1
ATOM 917 C C . PHE A 1 116 ? 14.021 -3.884 -22.513 1.00 76.19 116 PHE A C 1
ATOM 919 O O . PHE A 1 116 ? 15.142 -4.372 -22.439 1.00 76.19 116 PHE A O 1
ATOM 926 N N . GLN A 1 117 ? 13.008 -4.556 -23.073 1.00 72.44 117 GLN A N 1
ATOM 927 C CA . GLN A 1 117 ? 13.201 -5.908 -23.612 1.00 72.44 117 GLN A CA 1
ATOM 928 C C . GLN A 1 117 ? 13.772 -5.899 -25.038 1.00 72.44 117 GLN A C 1
ATOM 930 O O . GLN A 1 117 ? 14.325 -6.902 -25.489 1.00 72.44 117 GLN A O 1
ATOM 935 N N . LYS A 1 118 ? 13.602 -4.791 -25.769 1.00 69.00 118 LYS A N 1
ATOM 936 C CA . LYS A 1 118 ? 13.977 -4.678 -27.184 1.00 69.00 118 LYS A CA 1
ATOM 937 C C . LYS A 1 118 ? 15.346 -4.025 -27.372 1.00 69.00 118 LYS A C 1
ATOM 939 O O . LYS A 1 118 ? 16.090 -4.459 -28.251 1.00 69.00 118 LYS A O 1
ATOM 944 N N . ASP A 1 119 ? 15.705 -3.058 -26.524 1.00 64.38 119 ASP A N 1
ATOM 945 C CA . ASP A 1 119 ? 17.076 -2.554 -26.437 1.00 64.38 119 ASP A CA 1
ATOM 946 C C . ASP A 1 119 ? 17.933 -3.569 -25.671 1.00 64.38 119 ASP A C 1
ATOM 948 O O . ASP A 1 119 ? 18.100 -3.498 -24.456 1.00 64.38 119 ASP A O 1
ATOM 952 N N . GLY A 1 120 ? 18.525 -4.521 -26.398 1.00 57.28 120 GLY A N 1
ATOM 953 C CA . GLY A 1 120 ? 19.446 -5.536 -25.862 1.00 57.28 120 GLY A CA 1
ATOM 954 C C . GLY A 1 120 ? 20.729 -4.994 -25.202 1.00 57.28 120 GLY A C 1
ATOM 955 O O . GLY A 1 120 ? 21.648 -5.769 -24.951 1.00 57.28 120 GLY A O 1
ATOM 956 N N . GLY A 1 121 ? 20.814 -3.682 -24.956 1.00 59.91 121 GLY A N 1
ATOM 957 C CA . GLY A 1 121 ? 21.872 -3.019 -24.193 1.00 59.91 121 GLY A CA 1
ATOM 958 C C . GLY A 1 121 ? 21.580 -2.870 -22.694 1.00 59.91 121 GLY A C 1
ATOM 959 O O . GLY A 1 121 ? 22.508 -2.577 -21.947 1.00 59.91 121 GLY A O 1
ATOM 960 N N . VAL A 1 122 ? 20.337 -3.087 -22.248 1.00 68.75 122 VAL A N 1
ATOM 961 C CA . VAL A 1 122 ? 19.945 -3.028 -20.827 1.00 68.75 122 VAL A CA 1
ATOM 962 C C . VAL A 1 122 ? 19.866 -4.447 -20.269 1.00 68.75 122 VAL A C 1
ATOM 964 O O . VAL A 1 122 ? 19.328 -5.344 -20.923 1.00 68.75 122 VAL A O 1
ATOM 967 N N . HIS A 1 123 ? 20.354 -4.680 -19.046 1.00 72.81 123 HIS A N 1
ATOM 968 C CA . HIS A 1 123 ? 20.173 -5.964 -18.349 1.00 72.81 123 HIS A CA 1
ATOM 969 C C . HIS A 1 123 ? 18.725 -6.135 -17.846 1.00 72.81 123 HIS A C 1
ATOM 971 O O . HIS A 1 123 ? 18.472 -6.264 -16.650 1.00 72.81 123 HIS A O 1
ATOM 977 N N . TRP A 1 124 ? 17.758 -6.137 -18.764 1.00 80.88 124 TRP A N 1
ATOM 978 C CA . TRP A 1 124 ? 16.352 -6.387 -18.473 1.00 80.88 124 TRP A CA 1
ATOM 979 C C . TRP A 1 124 ? 15.972 -7.811 -18.869 1.00 80.88 124 TRP A C 1
ATOM 981 O O . TRP A 1 124 ? 15.942 -8.182 -20.043 1.00 80.88 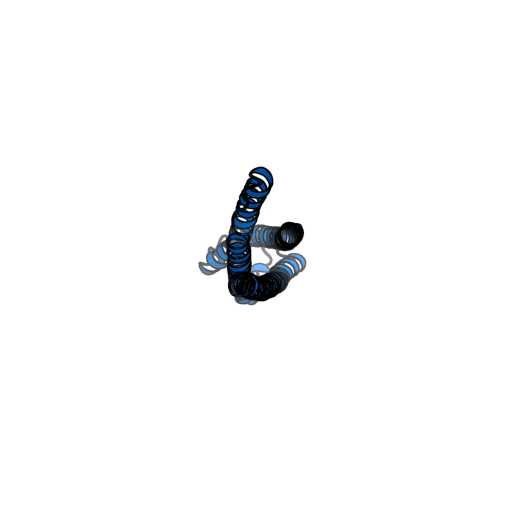124 TRP A O 1
ATOM 991 N N . SER A 1 125 ? 15.682 -8.636 -17.871 1.00 82.62 125 SER A N 1
ATOM 992 C CA . SER A 1 125 ? 15.314 -10.034 -18.062 1.00 82.62 125 SER A CA 1
ATOM 993 C C . SER A 1 125 ? 13.796 -10.240 -18.065 1.00 82.62 125 SER A C 1
ATOM 995 O O . SER A 1 125 ? 13.009 -9.412 -17.596 1.00 82.62 125 SER A O 1
ATOM 997 N N . GLY A 1 126 ? 13.355 -11.415 -18.524 1.00 80.12 126 GLY A N 1
ATOM 998 C CA . GLY A 1 126 ? 11.955 -11.834 -18.368 1.00 80.12 126 GLY A CA 1
ATOM 999 C C . GLY A 1 126 ? 11.500 -11.866 -16.899 1.00 80.12 126 GLY A C 1
ATOM 1000 O O . GLY A 1 126 ? 10.331 -11.620 -16.611 1.00 80.12 126 GLY A O 1
ATOM 1001 N N . VAL A 1 127 ? 12.428 -12.081 -15.958 1.00 84.06 127 VAL A N 1
ATOM 1002 C CA . VAL A 1 127 ? 12.154 -12.038 -14.512 1.00 84.06 127 VAL A CA 1
ATOM 1003 C C . VAL A 1 127 ? 11.844 -10.612 -14.050 1.00 84.06 127 VAL A C 1
ATOM 1005 O O . VAL A 1 127 ? 10.991 -10.417 -13.188 1.00 84.06 127 VAL A O 1
ATOM 1008 N N . ASP A 1 128 ? 12.484 -9.596 -14.628 1.00 85.50 128 ASP A N 1
ATOM 1009 C CA . ASP A 1 128 ? 12.221 -8.189 -14.298 1.00 85.50 128 ASP A CA 1
ATOM 1010 C C . ASP A 1 128 ? 10.838 -7.756 -14.772 1.00 85.50 128 ASP A C 1
ATOM 1012 O O . ASP A 1 128 ? 10.092 -7.131 -14.017 1.00 85.50 128 ASP A O 1
ATOM 1016 N N . THR A 1 129 ? 10.451 -8.215 -15.963 1.00 86.69 129 THR A N 1
ATOM 1017 C CA . THR A 1 129 ? 9.092 -8.042 -16.493 1.00 86.69 129 THR A CA 1
ATOM 1018 C C . THR A 1 129 ? 8.055 -8.731 -15.605 1.00 86.69 129 THR A C 1
ATOM 1020 O O . THR A 1 129 ? 7.027 -8.138 -15.284 1.00 86.69 129 THR A O 1
ATOM 1023 N N . ALA A 1 130 ? 8.335 -9.955 -15.146 1.00 88.81 130 ALA A N 1
ATOM 1024 C CA . ALA A 1 130 ? 7.443 -10.681 -14.245 1.00 88.81 130 ALA A CA 1
ATOM 1025 C C . ALA A 1 130 ? 7.289 -9.981 -12.884 1.00 88.81 130 ALA A C 1
ATOM 1027 O O . ALA A 1 130 ? 6.183 -9.921 -12.349 1.00 88.81 130 ALA A O 1
ATOM 1028 N N . VAL A 1 131 ? 8.368 -9.415 -12.330 1.00 88.88 131 VAL A N 1
ATOM 1029 C CA . VAL A 1 131 ? 8.304 -8.622 -11.089 1.00 88.88 131 VAL A CA 1
ATOM 1030 C C . VAL A 1 131 ? 7.482 -7.352 -11.298 1.00 88.88 131 VAL A C 1
ATOM 1032 O O . VAL A 1 131 ? 6.608 -7.071 -10.484 1.00 88.88 131 VAL A O 1
ATOM 1035 N N . PHE A 1 132 ? 7.698 -6.630 -12.401 1.00 89.88 132 PHE A N 1
ATOM 1036 C CA . PHE A 1 132 ? 6.902 -5.451 -12.751 1.00 89.88 132 PHE A CA 1
ATOM 1037 C C . PHE A 1 132 ? 5.405 -5.787 -12.851 1.00 89.88 132 PHE A C 1
ATOM 1039 O O . PHE A 1 132 ? 4.568 -5.092 -12.273 1.00 89.88 132 PHE A O 1
ATOM 1046 N N . GLU A 1 133 ? 5.073 -6.891 -13.524 1.00 92.25 133 GLU A N 1
ATOM 1047 C CA . GLU A 1 133 ? 3.699 -7.376 -13.656 1.00 92.25 133 GLU A CA 1
ATOM 1048 C C . GLU A 1 133 ? 3.082 -7.780 -12.315 1.00 92.25 133 GLU A C 1
ATOM 1050 O O . GLU A 1 133 ? 1.963 -7.385 -11.982 1.00 92.25 133 GLU A O 1
ATOM 1055 N N . THR A 1 134 ? 3.849 -8.494 -11.496 1.00 92.50 134 THR A N 1
ATOM 1056 C CA . THR A 1 134 ? 3.418 -8.898 -10.156 1.00 92.50 134 THR A CA 1
ATOM 1057 C C . THR A 1 134 ? 3.113 -7.685 -9.280 1.00 92.50 134 THR A C 1
ATOM 1059 O O . THR A 1 134 ? 2.160 -7.719 -8.506 1.00 92.50 134 THR A O 1
ATOM 1062 N N . THR A 1 135 ? 3.862 -6.590 -9.414 1.00 92.75 135 THR A N 1
ATOM 1063 C CA . THR A 1 135 ? 3.691 -5.401 -8.570 1.00 92.75 135 THR A CA 1
ATOM 1064 C C . THR A 1 135 ? 2.335 -4.732 -8.746 1.00 92.75 135 THR A C 1
ATOM 1066 O O . THR A 1 135 ? 1.681 -4.452 -7.740 1.00 92.75 135 THR A O 1
ATOM 1069 N N . PHE A 1 136 ? 1.861 -4.505 -9.977 1.00 92.62 136 PHE A N 1
ATOM 1070 C CA . PHE A 1 136 ? 0.531 -3.906 -10.153 1.00 92.62 136 PHE A CA 1
ATOM 1071 C C . PHE A 1 136 ? -0.595 -4.897 -9.827 1.00 92.62 136 PHE A C 1
ATOM 1073 O O . PHE A 1 136 ? -1.627 -4.483 -9.304 1.00 92.62 136 PHE A O 1
ATOM 1080 N N . ILE A 1 137 ? -0.398 -6.206 -10.045 1.00 95.06 137 ILE A N 1
ATOM 1081 C CA . ILE A 1 137 ? -1.367 -7.238 -9.633 1.00 95.06 137 ILE A CA 1
ATOM 1082 C C . ILE A 1 137 ? -1.514 -7.252 -8.109 1.00 95.06 137 ILE A C 1
ATOM 1084 O O . ILE A 1 137 ? -2.630 -7.209 -7.589 1.00 95.06 137 ILE A O 1
ATOM 1088 N N . VAL A 1 138 ? -0.397 -7.270 -7.378 1.00 93.75 138 VAL A N 1
ATOM 1089 C CA . VAL A 1 138 ? -0.410 -7.213 -5.911 1.00 93.75 138 VAL A CA 1
ATOM 1090 C C . VAL A 1 138 ? -0.974 -5.883 -5.427 1.00 93.75 138 VAL A C 1
ATOM 1092 O O . VAL A 1 138 ? -1.720 -5.870 -4.452 1.00 93.75 138 VAL A O 1
ATOM 1095 N N . GLY A 1 139 ? -0.702 -4.783 -6.129 1.00 93.81 139 GLY A N 1
ATOM 1096 C CA . GLY A 1 139 ? -1.341 -3.498 -5.873 1.00 93.81 139 GLY A CA 1
ATOM 1097 C C . GLY A 1 139 ? -2.870 -3.561 -6.000 1.00 93.81 139 GLY A C 1
ATOM 1098 O O . GLY A 1 139 ? -3.573 -3.126 -5.088 1.00 93.81 139 GLY A O 1
ATOM 1099 N N . TYR A 1 140 ? -3.417 -4.209 -7.033 1.00 95.88 140 TYR A N 1
ATOM 1100 C CA . TYR A 1 140 ? -4.864 -4.432 -7.142 1.00 95.88 140 TYR A CA 1
ATOM 1101 C C . TYR A 1 140 ? -5.424 -5.250 -5.979 1.00 95.88 140 TYR A C 1
ATOM 1103 O O . TYR A 1 140 ? -6.416 -4.846 -5.368 1.00 95.88 140 TYR A O 1
ATOM 1111 N N . VAL A 1 141 ? -4.767 -6.352 -5.618 1.00 95.50 141 VAL A N 1
ATOM 1112 C CA . VAL A 1 141 ? -5.181 -7.189 -4.482 1.00 95.50 141 VAL A CA 1
ATOM 1113 C C . VAL A 1 141 ? -5.139 -6.399 -3.169 1.00 95.50 141 VAL A C 1
ATOM 1115 O O . VAL A 1 141 ? -6.104 -6.427 -2.405 1.00 95.50 141 VAL A O 1
ATOM 1118 N N . ALA A 1 142 ? -4.066 -5.645 -2.925 1.00 93.81 142 ALA A N 1
ATOM 1119 C CA . ALA A 1 142 ? -3.920 -4.793 -1.749 1.00 93.81 142 ALA A CA 1
ATOM 1120 C C . ALA A 1 142 ? -4.999 -3.699 -1.705 1.00 93.81 142 ALA A C 1
ATOM 1122 O O . ALA A 1 142 ? -5.602 -3.472 -0.657 1.00 93.81 142 ALA A O 1
ATOM 1123 N N . SER A 1 143 ? -5.307 -3.073 -2.845 1.00 96.19 143 SER A N 1
ATOM 1124 C CA . SER A 1 143 ? -6.373 -2.071 -2.938 1.00 96.19 143 SER A CA 1
ATOM 1125 C C . SER A 1 143 ? -7.747 -2.654 -2.597 1.00 96.19 143 SER A C 1
ATOM 1127 O O . SER A 1 143 ? -8.474 -2.081 -1.784 1.00 96.19 143 SER A O 1
ATOM 1129 N N . GLY A 1 144 ? -8.071 -3.835 -3.136 1.00 96.00 144 GLY A N 1
ATOM 1130 C CA . GLY A 1 144 ? -9.317 -4.540 -2.850 1.00 96.00 144 GLY A CA 1
ATOM 1131 C C . GLY A 1 144 ? -9.410 -4.930 -1.379 1.00 96.00 144 GLY A C 1
ATOM 1132 O O . GLY A 1 144 ? -10.442 -4.707 -0.748 1.00 96.00 144 GLY A O 1
ATOM 1133 N N . PHE A 1 145 ? -8.308 -5.415 -0.802 1.00 95.19 145 PHE A N 1
ATOM 1134 C CA . PHE A 1 145 ? -8.219 -5.712 0.625 1.00 95.19 145 PHE A CA 1
ATOM 1135 C C . PHE A 1 145 ? -8.521 -4.476 1.484 1.00 95.19 145 PHE A C 1
ATOM 1137 O O . PHE A 1 145 ? -9.353 -4.550 2.390 1.00 95.19 145 PHE A O 1
ATOM 1144 N N . TYR A 1 146 ? -7.907 -3.327 1.181 1.00 93.62 146 TYR A N 1
ATOM 1145 C CA . TYR A 1 146 ? -8.152 -2.090 1.923 1.00 93.62 146 TYR A CA 1
ATOM 1146 C C . TYR A 1 146 ? -9.594 -1.593 1.785 1.00 93.62 146 TYR A C 1
ATOM 1148 O O . TYR A 1 146 ? -10.196 -1.199 2.784 1.00 93.62 146 TYR A O 1
ATOM 1156 N N . ILE A 1 147 ? -10.181 -1.654 0.588 1.00 94.75 147 ILE A N 1
ATOM 1157 C CA . ILE A 1 147 ? -11.571 -1.234 0.358 1.00 94.75 147 ILE A CA 1
ATOM 1158 C C . ILE A 1 147 ? -12.546 -2.145 1.114 1.00 94.75 147 ILE A C 1
ATOM 1160 O O . ILE A 1 147 ? -13.433 -1.646 1.810 1.00 94.75 147 ILE A O 1
ATOM 1164 N N . ILE A 1 148 ? -12.362 -3.467 1.036 1.00 94.81 148 ILE A N 1
ATOM 1165 C 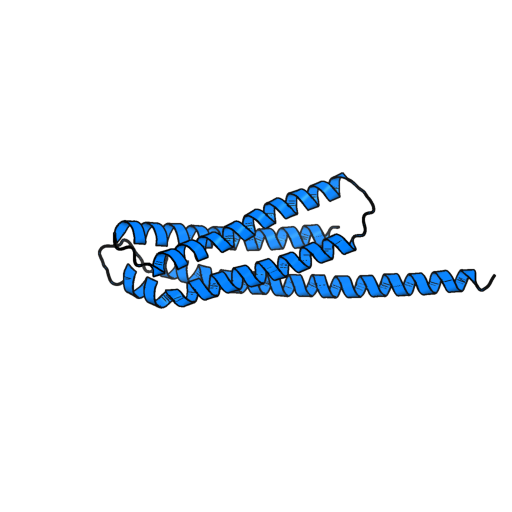CA . ILE A 1 148 ? -13.206 -4.445 1.738 1.00 94.81 148 ILE A CA 1
ATOM 1166 C C . ILE A 1 148 ? -13.095 -4.252 3.251 1.00 94.81 148 ILE A C 1
ATOM 1168 O O . ILE A 1 148 ? -14.115 -4.168 3.936 1.00 94.81 148 ILE A O 1
ATOM 1172 N N . LEU A 1 149 ? -11.875 -4.125 3.779 1.00 91.81 149 LEU A N 1
ATOM 1173 C CA . LEU A 1 149 ? -11.660 -3.900 5.206 1.00 91.81 149 LEU A CA 1
ATOM 1174 C C . LEU A 1 149 ? -12.272 -2.570 5.667 1.00 91.81 149 LEU A C 1
ATOM 1176 O O . LEU A 1 149 ? -12.919 -2.5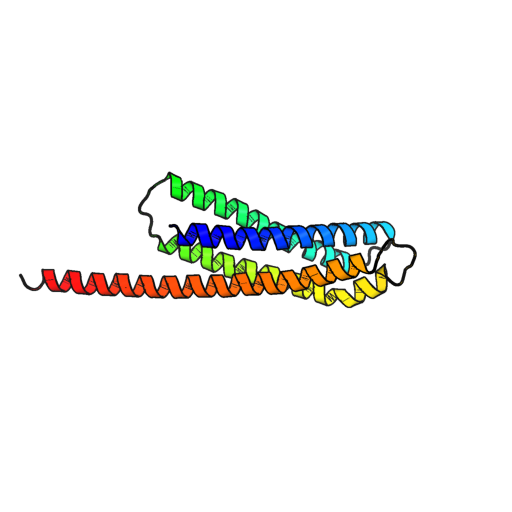24 6.712 1.00 91.81 149 LEU A O 1
ATOM 1180 N N . GLY A 1 150 ? -12.123 -1.506 4.873 1.00 91.38 150 GLY A N 1
ATOM 1181 C CA . GLY A 1 150 ? -12.783 -0.223 5.111 1.00 91.38 150 GLY A CA 1
ATOM 1182 C C . GLY A 1 150 ? -14.305 -0.365 5.162 1.00 91.38 150 GLY A C 1
ATOM 1183 O O . GLY A 1 150 ? -14.934 0.136 6.092 1.00 91.38 150 GLY A O 1
ATOM 1184 N N . GLY A 1 151 ? -14.894 -1.122 4.232 1.00 92.19 151 GLY A N 1
ATOM 1185 C CA . GLY A 1 151 ? -16.320 -1.451 4.233 1.00 92.19 151 GLY A CA 1
ATOM 1186 C C . GLY A 1 151 ? -16.749 -2.191 5.502 1.00 92.19 151 GLY A C 1
ATOM 1187 O O . GLY A 1 151 ? -17.696 -1.772 6.165 1.00 92.19 151 GLY A O 1
ATOM 1188 N N . ILE A 1 152 ? -16.020 -3.236 5.901 1.00 90.88 152 ILE A N 1
ATOM 1189 C CA . ILE A 1 152 ? -16.299 -4.001 7.129 1.00 90.88 152 ILE A CA 1
ATOM 1190 C C . ILE A 1 152 ? -16.252 -3.092 8.366 1.00 90.88 152 ILE A C 1
ATOM 1192 O O . ILE A 1 152 ? -17.152 -3.142 9.207 1.00 90.88 152 ILE A O 1
ATOM 1196 N N . LEU A 1 153 ? -15.236 -2.230 8.474 1.00 88.50 153 LEU A N 1
ATOM 1197 C CA . LEU A 1 153 ? -15.103 -1.281 9.585 1.00 88.50 153 LEU A CA 1
ATOM 1198 C C . LEU A 1 153 ? -16.231 -0.240 9.597 1.00 88.50 153 LEU A C 1
ATOM 1200 O O . LEU A 1 153 ? -16.726 0.112 10.672 1.00 88.50 153 LEU A O 1
ATOM 1204 N N . TYR A 1 154 ? -16.665 0.214 8.420 1.00 89.62 154 TYR A N 1
ATOM 1205 C CA . TYR A 1 154 ? -17.788 1.132 8.267 1.00 89.62 154 TYR A CA 1
ATOM 1206 C C . TYR A 1 154 ? -19.105 0.500 8.739 1.00 89.62 154 TYR A C 1
ATOM 1208 O O . TYR A 1 154 ? -19.771 1.052 9.617 1.00 89.62 154 TYR A O 1
ATOM 1216 N N . TYR A 1 155 ? -19.445 -0.692 8.236 1.00 88.75 155 TYR A N 1
ATOM 1217 C CA . TYR A 1 155 ? -20.654 -1.415 8.645 1.00 88.75 155 TYR A CA 1
ATOM 1218 C C . TYR A 1 155 ? -20.628 -1.792 10.131 1.00 88.75 155 TYR A C 1
ATOM 1220 O O . TYR A 1 155 ? -21.630 -1.627 10.830 1.00 88.75 155 TYR A O 1
ATOM 1228 N N . GLY A 1 156 ? -19.471 -2.226 10.644 1.00 84.19 156 GLY A N 1
ATOM 1229 C CA . GLY A 1 156 ? -19.295 -2.546 12.060 1.00 84.19 156 GLY A CA 1
ATOM 1230 C C . GLY A 1 156 ? -19.529 -1.341 12.975 1.00 84.19 156 GLY A C 1
ATOM 1231 O O . GLY A 1 156 ? -20.138 -1.477 14.037 1.00 84.19 156 GLY A O 1
ATOM 1232 N N . ARG A 1 157 ? -19.110 -0.139 12.555 1.00 79.88 157 ARG A N 1
ATOM 1233 C CA . ARG A 1 157 ? -19.407 1.104 13.280 1.00 79.88 157 ARG A CA 1
ATOM 1234 C C . ARG A 1 157 ? -20.904 1.396 13.308 1.00 79.88 157 ARG A C 1
ATOM 1236 O O . ARG A 1 157 ? -21.413 1.744 14.373 1.00 79.88 157 ARG A O 1
ATOM 1243 N N . SER A 1 158 ? -21.583 1.285 12.169 1.00 81.19 158 SER A N 1
ATOM 1244 C CA . SER A 1 158 ? -23.019 1.555 12.084 1.00 81.19 158 SER A CA 1
ATOM 1245 C C . SER A 1 158 ? -23.790 0.661 13.055 1.00 81.19 158 SER A C 1
ATOM 1247 O O . SER A 1 158 ? -24.543 1.178 13.872 1.00 81.19 158 SER A O 1
ATOM 1249 N N . LEU A 1 159 ? -23.501 -0.644 13.076 1.00 76.81 159 LEU A N 1
ATOM 1250 C CA . LEU A 1 159 ? -24.104 -1.602 14.015 1.00 76.81 159 LEU A CA 1
ATOM 1251 C C . LEU A 1 159 ? -23.907 -1.227 15.493 1.00 76.81 159 LEU A C 1
ATOM 1253 O O . LEU A 1 159 ? -24.846 -1.324 16.279 1.00 76.81 159 LEU A O 1
ATOM 1257 N N . MET A 1 160 ? -22.709 -0.777 15.880 1.00 73.06 160 MET A N 1
ATOM 1258 C CA . MET A 1 160 ? -22.456 -0.341 17.260 1.00 73.06 160 MET A CA 1
ATOM 1259 C C . MET A 1 160 ? -23.230 0.933 17.617 1.00 73.06 160 MET A C 1
ATOM 1261 O O . MET A 1 160 ? -23.762 1.026 18.717 1.00 73.06 160 MET A O 1
ATOM 1265 N N . SER A 1 161 ? -23.345 1.881 16.681 1.00 76.94 161 SER A N 1
ATOM 1266 C CA . SER A 1 161 ? -24.105 3.116 16.904 1.00 76.94 161 SER A CA 1
ATOM 1267 C C . SER A 1 161 ? -25.593 2.852 17.140 1.00 76.94 161 SER A C 1
ATOM 1269 O O . SER A 1 161 ? -26.188 3.528 17.969 1.00 76.94 161 SER A O 1
ATOM 1271 N N . TRP A 1 162 ? -26.189 1.889 16.430 1.00 65.94 162 TRP A N 1
ATOM 1272 C CA . TRP A 1 162 ? -27.588 1.499 16.638 1.00 65.94 162 TRP A CA 1
ATOM 1273 C C . TRP A 1 162 ? -27.812 0.898 18.029 1.00 65.94 162 TRP A C 1
ATOM 1275 O O . TRP A 1 162 ? -28.765 1.267 18.708 1.00 65.94 162 TRP A O 1
ATOM 1285 N N . ARG A 1 163 ? -26.886 0.049 18.493 1.00 71.88 163 ARG A N 1
ATOM 1286 C CA . ARG A 1 163 ? -26.968 -0.575 19.821 1.00 71.88 163 ARG A CA 1
ATOM 1287 C C . ARG A 1 163 ? -26.832 0.439 20.964 1.00 71.88 163 ARG A C 1
ATOM 1289 O O . ARG A 1 163 ? -27.484 0.292 21.991 1.00 71.88 163 ARG A O 1
ATOM 1296 N N . ASP A 1 164 ? -26.003 1.469 20.796 1.00 75.06 164 ASP A N 1
ATOM 1297 C CA . ASP A 1 164 ? -25.876 2.540 21.793 1.00 75.06 164 ASP A CA 1
ATOM 1298 C C . ASP A 1 164 ? -27.173 3.366 21.915 1.00 75.06 164 ASP A C 1
ATOM 1300 O O . ASP A 1 164 ? -27.528 3.772 23.019 1.00 75.06 164 ASP A O 1
ATOM 1304 N N . VAL A 1 165 ? -27.896 3.580 20.807 1.00 72.44 165 VAL A N 1
ATOM 1305 C CA . VAL A 1 165 ? -29.194 4.284 20.792 1.00 72.44 165 VAL A CA 1
ATOM 1306 C C . VAL A 1 165 ? -30.293 3.442 21.444 1.00 72.44 165 VAL A C 1
ATOM 1308 O O . VAL A 1 165 ? -31.058 3.963 22.251 1.00 72.44 165 VAL A O 1
ATOM 1311 N N . GLU A 1 166 ? -30.345 2.143 21.144 1.00 73.38 166 GLU A N 1
ATOM 1312 C CA . GLU A 1 166 ? -31.308 1.205 21.739 1.00 73.38 166 GLU A CA 1
ATOM 1313 C C . GLU A 1 166 ? -31.163 1.144 23.271 1.00 73.38 166 GLU A C 1
ATOM 1315 O O . GLU A 1 166 ? -32.133 1.347 23.998 1.00 73.38 166 GLU A O 1
ATOM 1320 N N . ASN A 1 167 ? -29.926 1.026 23.768 1.00 70.12 167 ASN A N 1
ATOM 1321 C CA . ASN A 1 167 ? -29.643 1.012 25.208 1.00 70.12 167 ASN A CA 1
ATOM 1322 C C . ASN A 1 167 ? -29.971 2.342 25.916 1.00 70.12 167 ASN A C 1
ATOM 1324 O O . ASN A 1 167 ? -30.253 2.349 27.114 1.00 70.12 167 ASN A O 1
ATOM 1328 N N . GLN A 1 168 ? -29.902 3.482 25.216 1.00 72.12 168 GLN A N 1
ATOM 1329 C CA . GLN A 1 168 ? -30.311 4.770 25.790 1.00 72.12 168 GLN A CA 1
ATOM 1330 C C . GLN A 1 168 ? -31.835 4.889 25.908 1.00 72.12 168 GLN A C 1
ATOM 1332 O O . GLN A 1 168 ? -32.312 5.429 26.905 1.00 72.12 168 GLN A O 1
ATOM 1337 N N . GLY A 1 169 ? -32.588 4.338 24.951 1.00 69.50 169 GLY A N 1
ATOM 1338 C CA . GLY A 1 169 ? -34.053 4.320 24.997 1.00 69.50 169 GLY A CA 1
ATOM 1339 C C . GLY A 1 169 ? -34.614 3.482 26.151 1.00 69.50 169 GLY A C 1
ATOM 1340 O O . GLY A 1 169 ? -35.563 3.904 26.809 1.00 69.50 169 GLY A O 1
ATOM 1341 N N . GLU A 1 170 ? -33.999 2.336 26.459 1.00 71.88 170 GLU A N 1
ATOM 1342 C CA . GLU A 1 170 ? -34.407 1.490 27.595 1.00 71.88 170 GLU A CA 1
ATOM 1343 C C . GLU A 1 170 ? -34.104 2.138 28.960 1.00 71.88 170 GLU A C 1
ATOM 1345 O O . GLU A 1 170 ? -34.866 1.983 29.917 1.00 71.88 170 GLU A O 1
ATOM 1350 N N . GLY A 1 171 ? -33.016 2.911 29.054 1.00 67.69 171 GLY A N 1
ATOM 1351 C CA . GLY A 1 171 ? -32.632 3.611 30.283 1.00 67.69 171 GLY A CA 1
ATOM 1352 C C . GLY A 1 171 ? -33.578 4.754 30.672 1.00 67.69 171 GLY A C 1
ATOM 1353 O O . GLY A 1 171 ? -33.817 4.968 31.861 1.00 67.69 171 GLY A O 1
ATOM 1354 N N . GLU A 1 172 ? -34.149 5.471 29.698 1.00 66.06 172 GLU A N 1
ATOM 1355 C CA . GLU A 1 172 ? -35.104 6.558 29.966 1.00 66.06 172 GLU A CA 1
ATOM 1356 C C . GLU A 1 172 ? -36.500 6.045 30.353 1.00 66.06 172 GLU A C 1
ATOM 1358 O O . GLU A 1 172 ? -37.162 6.659 31.193 1.00 66.06 172 GLU A O 1
ATOM 1363 N N . GLN A 1 173 ? -36.936 4.890 29.833 1.00 62.62 173 GLN A N 1
ATOM 1364 C CA . GLN A 1 173 ? -38.233 4.303 30.205 1.00 62.62 173 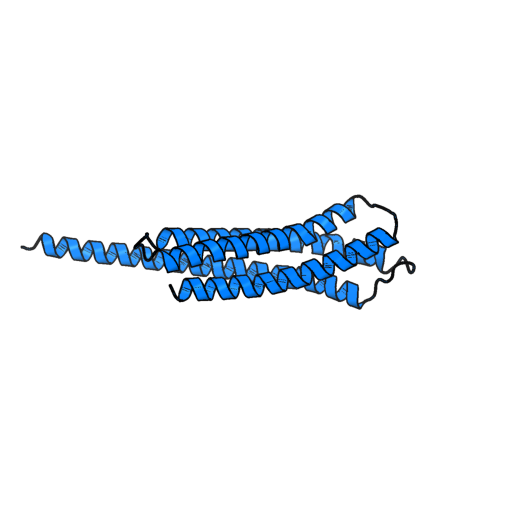GLN A CA 1
ATOM 1365 C C . GLN A 1 173 ? -38.295 3.867 31.676 1.00 62.62 173 GLN A C 1
ATOM 1367 O O . GLN A 1 173 ? -39.345 3.984 32.307 1.00 62.62 173 GLN A O 1
ATOM 1372 N N . HIS A 1 174 ? -37.172 3.442 32.258 1.00 59.06 174 HIS A N 1
ATOM 1373 C CA . HIS A 1 174 ? -37.105 3.096 33.679 1.00 59.06 174 HIS A CA 1
ATOM 1374 C C . HIS A 1 174 ? -37.178 4.310 34.621 1.00 59.06 174 HIS A C 1
ATOM 1376 O O . HIS A 1 174 ? -37.595 4.158 35.767 1.00 59.06 174 HIS A O 1
ATOM 1382 N N . LEU A 1 175 ? -36.807 5.508 34.157 1.00 60.44 175 LEU A N 1
ATOM 1383 C CA . LEU A 1 175 ? -36.830 6.733 34.967 1.00 60.44 175 LEU A CA 1
ATOM 1384 C C . LEU A 1 175 ? -38.195 7.436 34.974 1.00 60.44 175 LEU A C 1
ATOM 1386 O O . LEU A 1 175 ? -38.452 8.235 35.868 1.00 60.44 175 LEU A O 1
ATOM 1390 N N . LEU A 1 176 ? -39.068 7.140 34.008 1.00 63.00 176 LEU A N 1
ATOM 1391 C CA . LEU A 1 176 ? -40.404 7.743 33.890 1.00 63.00 176 LEU A CA 1
ATOM 1392 C C . LEU A 1 176 ? -41.526 6.885 34.506 1.00 63.00 176 LEU A C 1
ATOM 1394 O O . LEU A 1 176 ? -42.671 7.326 34.549 1.00 63.00 176 LEU A O 1
ATOM 1398 N N . GLY A 1 177 ? -41.211 5.669 34.965 1.00 59.22 177 GLY A N 1
ATOM 1399 C CA . GLY A 1 177 ? -42.161 4.733 35.580 1.00 59.22 177 GLY A CA 1
ATOM 1400 C C . GLY A 1 177 ? -42.125 4.661 37.113 1.00 59.22 177 GLY A C 1
ATOM 1401 O O . GLY A 1 177 ? -42.709 3.731 37.666 1.00 59.22 177 GLY A O 1
ATOM 1402 N N . SER A 1 178 ? -41.421 5.580 37.788 1.00 53.28 178 SER A N 1
ATOM 1403 C CA . SER A 1 178 ? -41.312 5.677 39.261 1.00 53.28 178 SER A CA 1
ATOM 1404 C C . SER A 1 178 ? -41.931 6.975 39.764 1.00 53.28 178 SER A C 1
ATOM 1406 O O . SER A 1 178 ? -42.574 6.938 40.833 1.00 53.28 178 SER A O 1
#

Secondary structure (DSSP, 8-state):
-HHHHHHHHHHHHHHHHHHHHHHHHHHHHHHHHHHH----HHHHHHHHHHHHHHHHHHHHHHHHHHHHHHHHHH-----THHHHHHHHHHHHHHHHHHHHHHHHHHHTHHHHHHHHTT-TTS---HHHHHHHHHHHHHHHHHHHHHHHHHHHHHHHHHHHHHHHHHHHHHHHHHHS--

Sequence (178 aa):
MALLWTSWIWTTTVGLLYVGLSLSTFSKVYRAEVETKKPEGDLWSLLVASIFGPCLVFIYSVFSLCLLSWLTLRKKKRKAGFWYGFMTSACANLGLVVLLCSLVLQGYKRDVVSLFQKDGGVHWSGVDTAVFETTFIVGYVASGFYIILGGILYYGRSLMSWRDVENQGEGEQHLLGS

Organism: NCBI:txid121088

Radius of gyration: 22.45 Å; chains: 1; bounding box: 64×24×66 Å